Protein AF-A0AAN8MD39-F1 (afdb_monomer)

Mean predicted aligned error: 7.42 Å

Secondary structure (DSSP, 8-state):
-TTGGG-BTTB-S--HHHHHHHHHHHTS-HHHHHHHTS-HHHHHHHHHHHHHHHHTTT--B-HHHHHHHHHHHHHTSTT-TT---HHHHHHHHHHHHHTTSEEES-S-GGGS-GGG--EEE---HHHHHHHHHHSTT--HHHHHHHHHH--

InterPro domains:
  IPR016527 Origin recognition complex subunit 4 [PTHR12087] (2-148)
  IPR032705 Origin recognition complex subunit 4, C-terminal [PF14629] (2-132)

Sequence (151 aa):
MLSLSRVSASKPAIKPTDLLEASRVCMVDSKANILHGLSILELCLIIAMKHLNDIYDGEPFNFQMVHNEFKKFLQRKSHSIHNFDKPVVIKAFEHLQQLELIKSMDGSTAKIQKEYQLMKLMLDHSQIMEVLHKYPQCPTDVKQWALSAFG

Radius of gyration: 19.47 Å; Cα contacts (8 Å, |Δi|>4): 123; chains: 1; bounding box: 52×35×56 Å

Solvent-accessible surface area (backbone atoms only — not comparable to full-atom values): 8931 Å² total; per-residue (Å²): 110,70,45,61,75,65,50,39,96,94,36,79,67,86,48,74,65,42,50,53,52,35,48,51,62,73,66,52,59,69,62,59,61,54,59,63,70,52,52,72,69,41,51,48,50,51,47,27,46,52,33,47,26,64,78,50,75,65,51,68,45,26,50,57,59,35,52,54,50,42,47,57,59,43,68,78,40,100,77,45,93,78,76,66,58,68,71,58,54,50,50,42,52,53,48,38,40,75,70,56,46,31,43,68,77,65,94,72,66,88,84,57,60,74,55,69,43,45,28,40,76,66,68,57,71,66,59,54,52,52,38,70,74,67,37,82,86,62,55,67,66,60,54,52,46,45,57,65,55,74,103

Structure (mmCIF, N/CA/C/O backbone):
data_AF-A0AAN8MD39-F1
#
_entry.id   AF-A0AAN8MD39-F1
#
loop_
_atom_site.group_PDB
_atom_site.id
_atom_site.type_symbol
_atom_site.label_atom_id
_atom_site.label_alt_id
_atom_site.label_comp_id
_atom_site.label_asym_id
_atom_site.label_entity_id
_atom_site.label_seq_id
_atom_site.pdbx_PDB_ins_code
_atom_site.Cartn_x
_atom_site.Cartn_y
_atom_site.Cartn_z
_atom_site.occupancy
_atom_site.B_iso_or_equiv
_atom_site.auth_seq_id
_atom_site.auth_comp_id
_atom_site.auth_asym_id
_atom_site.auth_atom_id
_atom_site.pdbx_PDB_model_num
ATOM 1 N N . MET A 1 1 ? 26.270 -11.687 -15.605 1.00 64.44 1 MET A N 1
ATOM 2 C CA . MET A 1 1 ? 25.587 -12.737 -16.399 1.00 64.44 1 MET A CA 1
ATOM 3 C C . MET A 1 1 ? 24.528 -12.188 -17.363 1.00 64.44 1 MET A C 1
ATOM 5 O O . MET A 1 1 ? 24.429 -12.724 -18.455 1.00 64.44 1 MET A O 1
ATOM 9 N N . LEU A 1 2 ? 23.792 -11.112 -17.040 1.00 78.50 2 LEU A N 1
ATOM 10 C CA . LEU A 1 2 ? 22.735 -10.552 -17.915 1.00 78.50 2 LEU A CA 1
ATOM 11 C C . LEU A 1 2 ? 23.209 -9.972 -19.263 1.00 78.50 2 LEU A C 1
ATOM 13 O O . LEU A 1 2 ? 22.467 -9.994 -20.237 1.00 78.50 2 LEU A O 1
ATOM 17 N N . SER A 1 3 ? 24.434 -9.452 -19.349 1.00 81.50 3 SER A N 1
ATOM 18 C CA . SER A 1 3 ? 25.013 -8.994 -20.622 1.00 81.50 3 SER A CA 1
ATOM 19 C C . SER A 1 3 ? 25.471 -10.158 -21.510 1.00 81.50 3 SER A C 1
ATOM 21 O O . SER A 1 3 ? 25.396 -10.065 -22.731 1.00 81.50 3 SER A O 1
ATOM 23 N N . LEU A 1 4 ? 25.896 -11.274 -20.904 1.00 83.31 4 LEU A N 1
ATOM 24 C CA . LEU A 1 4 ? 26.324 -12.487 -21.611 1.00 83.31 4 LEU A CA 1
ATOM 25 C C . LEU A 1 4 ? 25.142 -13.238 -22.233 1.00 83.31 4 LEU A C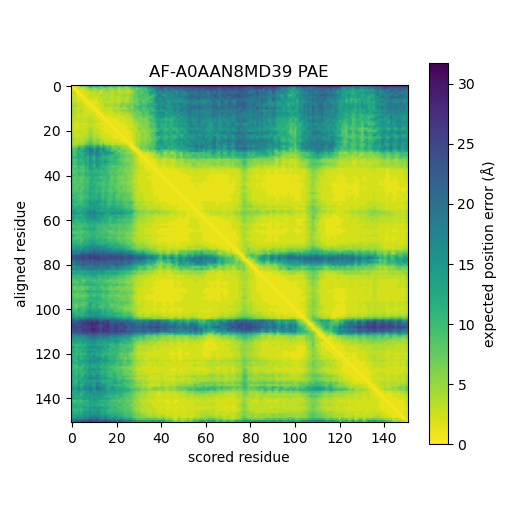 1
ATOM 27 O O . LEU A 1 4 ? 25.278 -13.765 -23.329 1.00 83.31 4 LEU A O 1
ATOM 31 N N . SER A 1 5 ? 23.969 -13.234 -21.590 1.00 84.31 5 SER A N 1
ATOM 32 C CA . SER A 1 5 ? 22.759 -13.874 -22.134 1.00 84.31 5 SER A CA 1
ATOM 33 C C . SER A 1 5 ? 22.218 -13.208 -23.404 1.00 84.31 5 SER A C 1
ATOM 35 O O . SER A 1 5 ? 21.335 -13.759 -24.055 1.00 84.31 5 SER A O 1
ATOM 37 N N . ARG A 1 6 ? 22.737 -12.030 -23.770 1.00 81.38 6 ARG A N 1
ATOM 38 C CA . ARG A 1 6 ? 22.380 -11.305 -24.998 1.00 81.38 6 ARG A CA 1
ATOM 39 C C . ARG A 1 6 ? 23.321 -11.578 -26.167 1.00 81.38 6 ARG A C 1
ATOM 41 O O . ARG A 1 6 ? 23.064 -11.092 -27.268 1.00 81.38 6 ARG A O 1
ATOM 48 N N . VAL A 1 7 ? 24.392 -12.335 -25.935 1.00 89.75 7 VAL A N 1
ATOM 49 C CA . VAL A 1 7 ? 25.290 -12.788 -26.994 1.00 89.75 7 VAL A CA 1
ATOM 50 C C . VAL A 1 7 ? 24.618 -13.939 -27.733 1.00 89.75 7 VAL A C 1
ATOM 52 O O . VAL A 1 7 ? 24.223 -14.937 -27.135 1.00 89.75 7 VAL A O 1
ATOM 55 N N . SER A 1 8 ? 24.478 -13.794 -29.044 1.00 89.50 8 SER A N 1
ATOM 56 C CA . SER A 1 8 ? 23.886 -14.803 -29.922 1.00 89.50 8 SER A CA 1
ATOM 57 C C . SER A 1 8 ? 24.623 -14.844 -31.258 1.00 89.50 8 SER A C 1
ATOM 59 O O . SER A 1 8 ? 25.446 -13.975 -31.546 1.00 89.50 8 SER A O 1
ATOM 61 N N . ALA A 1 9 ? 24.310 -15.819 -32.114 1.00 90.56 9 ALA A N 1
ATOM 62 C CA . ALA A 1 9 ? 24.909 -15.905 -33.448 1.00 90.56 9 ALA A CA 1
ATOM 63 C C . ALA A 1 9 ? 24.693 -14.623 -34.284 1.00 90.56 9 ALA A C 1
ATOM 65 O O . ALA A 1 9 ? 25.571 -14.225 -35.043 1.00 90.56 9 ALA A O 1
ATOM 66 N N . SER A 1 10 ? 23.561 -13.932 -34.098 1.00 90.00 10 SER A N 1
ATOM 67 C CA . SER A 1 10 ? 23.259 -12.650 -34.754 1.00 90.00 10 SER A CA 1
ATOM 68 C C . SER A 1 10 ? 23.861 -11.431 -34.044 1.00 90.00 10 SER A C 1
ATOM 70 O O . SER A 1 10 ? 23.877 -10.336 -34.605 1.00 90.00 10 SER A O 1
ATOM 72 N N . LYS A 1 11 ? 24.334 -11.587 -32.801 1.00 88.06 11 LYS A N 1
ATOM 73 C CA . LYS A 1 11 ? 24.956 -10.528 -31.996 1.00 88.06 11 LYS A CA 1
ATOM 74 C C . LYS A 1 11 ? 26.128 -11.104 -31.182 1.00 88.06 11 LYS A C 1
ATOM 76 O O . LYS A 1 11 ? 25.986 -11.338 -29.984 1.00 88.06 11 LYS A O 1
ATOM 81 N N . PRO A 1 12 ? 27.289 -11.342 -31.817 1.00 90.88 12 PRO A N 1
ATOM 82 C CA . PRO A 1 12 ? 28.370 -12.126 -31.215 1.00 90.88 12 PRO A CA 1
ATOM 83 C C . PRO A 1 12 ? 29.237 -11.351 -30.210 1.00 90.88 12 PRO A C 1
ATOM 85 O O . PRO A 1 12 ? 30.022 -11.959 -29.490 1.00 90.88 12 PRO A O 1
ATOM 88 N N . ALA A 1 13 ? 29.117 -10.022 -30.148 1.00 92.12 13 ALA A N 1
ATOM 89 C CA . ALA A 1 13 ? 29.917 -9.174 -29.267 1.00 92.12 13 ALA A CA 1
ATOM 90 C C . ALA A 1 13 ? 29.036 -8.328 -28.339 1.00 92.12 13 ALA A C 1
ATOM 92 O O . ALA A 1 13 ? 28.005 -7.792 -28.756 1.00 92.12 13 ALA A O 1
ATOM 93 N N . ILE A 1 14 ? 29.490 -8.170 -27.094 1.00 91.25 14 ILE A N 1
ATOM 94 C CA . ILE A 1 14 ? 28.878 -7.283 -26.100 1.00 91.25 14 ILE A CA 1
ATOM 95 C C . ILE A 1 14 ? 29.190 -5.835 -26.478 1.00 91.25 14 ILE A C 1
ATOM 97 O O . ILE A 1 14 ? 30.352 -5.472 -26.658 1.00 91.25 14 ILE A O 1
ATOM 101 N N . LYS A 1 15 ? 28.157 -4.995 -26.571 1.00 91.69 15 LYS A N 1
ATOM 102 C CA . LYS A 1 15 ? 28.304 -3.551 -26.795 1.00 91.69 15 LYS A CA 1
ATOM 103 C C . LYS A 1 15 ? 28.119 -2.783 -25.481 1.00 91.69 15 LYS A C 1
ATOM 105 O O . LYS A 1 15 ? 27.460 -3.286 -24.572 1.00 91.69 15 LYS A O 1
ATOM 110 N N . PRO A 1 16 ? 28.612 -1.534 -25.375 1.00 89.94 16 PRO A N 1
ATOM 111 C CA . PRO A 1 16 ? 28.353 -0.690 -24.204 1.00 89.94 16 PRO A CA 1
ATOM 112 C C . PRO A 1 16 ? 26.860 -0.557 -23.861 1.00 89.94 16 PRO A C 1
ATOM 114 O O . PRO A 1 16 ? 26.496 -0.525 -22.689 1.00 89.94 16 PRO A O 1
ATOM 117 N N . THR A 1 17 ? 25.976 -0.564 -24.865 1.00 89.06 17 THR A N 1
ATOM 118 C CA . THR A 1 17 ? 24.519 -0.535 -24.660 1.00 89.06 17 THR A CA 1
ATOM 119 C C . THR A 1 17 ? 23.986 -1.773 -23.935 1.00 89.06 17 THR A C 1
ATOM 121 O O . THR A 1 17 ? 23.084 -1.646 -23.116 1.00 89.06 17 THR A O 1
ATOM 124 N N . ASP A 1 18 ? 24.577 -2.953 -24.150 1.00 88.50 18 ASP A N 1
ATOM 125 C CA . ASP A 1 18 ? 24.197 -4.181 -23.438 1.00 88.50 18 ASP A CA 1
ATOM 126 C C . ASP A 1 18 ? 24.544 -4.111 -21.950 1.00 88.50 18 ASP A C 1
ATOM 128 O O . ASP A 1 18 ? 23.811 -4.636 -21.113 1.00 88.50 18 ASP A O 1
ATOM 132 N N . LEU A 1 19 ? 25.650 -3.441 -21.615 1.00 88.25 19 LEU A N 1
ATOM 133 C CA . LEU A 1 19 ? 26.037 -3.192 -20.229 1.00 88.25 19 LEU A CA 1
ATOM 134 C C . LEU A 1 19 ? 25.109 -2.172 -19.567 1.00 88.25 19 LEU A C 1
ATOM 136 O O . LEU A 1 19 ? 24.703 -2.386 -18.428 1.00 88.25 19 LEU A O 1
ATOM 140 N N . LEU A 1 20 ? 24.733 -1.104 -20.277 1.00 88.06 20 LEU A N 1
ATOM 141 C CA . LEU A 1 20 ? 23.777 -0.114 -19.773 1.00 88.06 20 LEU A CA 1
ATOM 142 C C . LEU A 1 20 ? 22.396 -0.730 -19.519 1.00 88.06 20 LEU A C 1
ATOM 144 O O . LEU A 1 20 ? 21.797 -0.483 -18.476 1.00 88.06 20 LEU A O 1
ATOM 148 N N . GLU A 1 21 ? 21.903 -1.570 -20.428 1.00 85.25 21 GLU A N 1
ATOM 149 C CA . GLU A 1 21 ? 20.629 -2.268 -20.239 1.00 85.25 21 GLU A CA 1
ATOM 150 C C . GLU A 1 21 ? 20.694 -3.297 -19.108 1.00 85.25 21 GLU A C 1
ATOM 152 O O . GLU A 1 21 ? 19.778 -3.358 -18.290 1.00 85.25 21 GLU A O 1
ATOM 157 N N . ALA A 1 22 ? 21.776 -4.076 -19.013 1.00 86.81 22 ALA A N 1
ATOM 158 C CA . ALA A 1 22 ? 21.968 -5.006 -17.903 1.00 86.81 22 ALA A CA 1
ATOM 159 C C . ALA A 1 22 ? 22.038 -4.270 -16.557 1.00 86.81 22 ALA A C 1
ATOM 161 O O . ALA A 1 22 ? 21.409 -4.702 -15.595 1.00 86.81 22 ALA A O 1
ATOM 162 N N . SER A 1 23 ? 22.749 -3.138 -16.508 1.00 85.19 23 SER A N 1
ATOM 163 C CA . SER A 1 23 ? 22.803 -2.260 -15.338 1.00 85.19 23 SER A CA 1
ATOM 164 C C . SER A 1 23 ? 21.407 -1.772 -14.958 1.00 85.19 23 SER A C 1
ATOM 166 O O . SER A 1 23 ? 20.985 -1.942 -13.817 1.00 85.19 23 SER A O 1
ATOM 168 N N . ARG A 1 24 ? 20.633 -1.280 -15.936 1.00 81.25 24 ARG A N 1
ATOM 169 C CA . ARG A 1 24 ? 19.252 -0.845 -15.713 1.00 81.25 24 ARG A CA 1
ATOM 170 C C . ARG A 1 24 ? 18.403 -1.954 -15.100 1.00 81.25 24 ARG A C 1
ATOM 172 O O . ARG A 1 24 ? 17.702 -1.674 -14.142 1.00 81.25 24 ARG A O 1
ATOM 179 N N . VAL A 1 25 ? 18.484 -3.183 -15.616 1.00 79.06 25 VAL A N 1
ATOM 180 C CA . VAL A 1 25 ? 17.734 -4.341 -15.092 1.00 79.06 25 VAL A CA 1
ATOM 181 C C . VAL A 1 25 ? 18.155 -4.690 -13.663 1.00 79.06 25 VAL A C 1
ATOM 183 O O . VAL A 1 25 ? 17.289 -4.935 -12.831 1.00 79.06 25 VAL A O 1
ATOM 186 N N . CYS A 1 26 ? 19.454 -4.671 -13.354 1.00 78.44 26 CYS A N 1
ATOM 187 C CA . CYS A 1 26 ? 19.952 -4.914 -11.995 1.00 78.44 26 CYS A CA 1
ATOM 188 C C . CYS A 1 26 ? 19.518 -3.838 -10.990 1.00 78.44 26 CYS A C 1
ATOM 190 O O . CYS A 1 26 ? 19.409 -4.128 -9.804 1.00 78.44 26 CYS A O 1
ATOM 192 N N . MET A 1 27 ? 19.320 -2.602 -11.453 1.00 73.44 27 MET A N 1
ATOM 193 C CA . MET A 1 27 ? 18.945 -1.459 -10.617 1.00 73.44 27 MET A CA 1
ATOM 194 C C . MET A 1 27 ? 17.430 -1.237 -10.536 1.00 73.44 27 MET A C 1
ATOM 196 O O . MET A 1 27 ? 17.003 -0.286 -9.884 1.00 73.44 27 MET A O 1
ATOM 200 N N . VAL A 1 28 ? 16.608 -2.066 -11.195 1.00 66.88 28 VAL A N 1
ATOM 201 C CA . VAL A 1 28 ? 15.152 -1.976 -11.042 1.00 66.88 28 VAL A CA 1
ATOM 202 C C . VAL A 1 28 ? 14.790 -2.313 -9.602 1.00 66.88 28 VAL A C 1
ATOM 204 O O . VAL A 1 28 ? 15.116 -3.391 -9.105 1.00 66.88 28 VAL A O 1
ATOM 207 N N . ASP A 1 29 ? 14.073 -1.403 -8.946 1.00 68.56 29 ASP A N 1
ATOM 208 C CA . ASP A 1 29 ? 13.481 -1.682 -7.648 1.00 68.56 29 ASP A CA 1
ATOM 209 C C . ASP A 1 29 ? 12.413 -2.774 -7.803 1.00 68.56 29 ASP A C 1
ATOM 211 O O . ASP A 1 29 ? 11.329 -2.565 -8.354 1.00 68.56 29 ASP A O 1
ATOM 215 N N . SER A 1 30 ? 12.742 -3.969 -7.317 1.00 71.88 30 SER A N 1
ATOM 216 C CA . SER A 1 30 ? 11.862 -5.139 -7.330 1.00 71.88 30 SER A CA 1
ATOM 217 C C . SER A 1 30 ? 10.488 -4.839 -6.719 1.00 71.88 30 SER A C 1
ATOM 219 O O . SER A 1 30 ? 9.485 -5.378 -7.187 1.00 71.88 30 SER A O 1
ATOM 221 N N . LYS A 1 31 ? 10.422 -3.960 -5.705 1.00 75.12 31 LYS A N 1
ATOM 222 C CA . LYS A 1 31 ? 9.162 -3.586 -5.051 1.00 75.12 31 LYS A CA 1
ATOM 223 C C . LYS A 1 31 ? 8.304 -2.694 -5.938 1.00 75.12 31 LYS A C 1
ATOM 225 O O . LYS A 1 31 ? 7.096 -2.899 -5.975 1.00 75.12 31 LYS A O 1
ATOM 230 N N . ALA A 1 32 ? 8.897 -1.786 -6.714 1.00 75.19 32 ALA A N 1
ATOM 231 C CA . ALA A 1 32 ? 8.154 -0.927 -7.638 1.00 75.19 32 ALA A CA 1
ATOM 232 C C . ALA A 1 32 ? 7.330 -1.745 -8.651 1.00 75.19 32 ALA A C 1
ATOM 234 O O . ALA A 1 32 ? 6.157 -1.454 -8.883 1.00 75.19 32 ALA A O 1
ATOM 235 N N . ASN A 1 33 ? 7.896 -2.835 -9.183 1.00 78.75 33 ASN A N 1
ATOM 236 C CA . ASN A 1 33 ? 7.176 -3.730 -10.098 1.00 78.75 33 ASN A CA 1
ATOM 237 C C . ASN A 1 33 ? 5.992 -4.440 -9.428 1.00 78.75 33 ASN A C 1
ATOM 239 O O . ASN A 1 33 ? 4.926 -4.544 -10.030 1.00 78.75 33 ASN A O 1
ATOM 243 N N . ILE A 1 34 ? 6.169 -4.913 -8.189 1.00 85.31 34 ILE A N 1
ATOM 244 C CA . ILE A 1 34 ? 5.094 -5.557 -7.420 1.00 85.31 34 ILE A CA 1
ATOM 245 C C . ILE A 1 34 ? 3.968 -4.552 -7.164 1.00 85.31 34 ILE A C 1
ATOM 247 O O . ILE A 1 34 ? 2.797 -4.865 -7.367 1.00 85.31 34 ILE A O 1
ATOM 251 N N . LEU A 1 35 ? 4.319 -3.323 -6.783 1.00 86.81 35 LEU A N 1
ATOM 252 C CA . LEU A 1 35 ? 3.354 -2.273 -6.472 1.00 86.81 35 LEU A CA 1
ATOM 253 C C . LEU A 1 35 ? 2.493 -1.869 -7.680 1.00 86.81 35 LEU A C 1
ATOM 255 O O . LEU A 1 35 ? 1.319 -1.545 -7.508 1.00 86.81 35 LEU A O 1
ATOM 259 N N . HIS A 1 36 ? 3.033 -1.933 -8.902 1.00 85.62 36 HIS A N 1
ATOM 260 C CA . HIS A 1 36 ? 2.248 -1.727 -10.125 1.00 85.62 36 HIS A CA 1
ATOM 261 C C . HIS A 1 36 ? 1.208 -2.824 -10.387 1.00 85.62 36 HIS A C 1
ATOM 263 O O . HIS A 1 36 ? 0.247 -2.573 -11.111 1.00 85.62 36 HIS A O 1
ATOM 269 N N . GLY A 1 37 ? 1.389 -4.020 -9.823 1.00 89.50 37 GLY A N 1
ATOM 270 C CA . GLY A 1 37 ? 0.476 -5.155 -9.977 1.00 89.50 37 GLY A CA 1
ATOM 271 C C . GLY A 1 37 ? -0.611 -5.257 -8.904 1.00 89.50 37 GLY A C 1
ATOM 272 O O . GLY A 1 37 ? -1.468 -6.133 -9.005 1.00 89.50 37 GLY A O 1
ATOM 273 N N . LEU A 1 38 ? -0.587 -4.397 -7.882 1.00 93.38 38 LEU A N 1
ATOM 274 C CA . LEU A 1 38 ? -1.589 -4.408 -6.815 1.00 93.38 38 LEU A CA 1
ATOM 275 C C . LEU A 1 38 ? -2.956 -3.978 -7.329 1.00 93.38 38 LEU A C 1
ATOM 277 O O . LEU A 1 38 ? -3.046 -3.148 -8.225 1.00 93.38 38 LEU A O 1
ATOM 281 N N . SER A 1 39 ? -4.031 -4.472 -6.725 1.00 94.19 39 SER A N 1
ATOM 282 C CA . SER A 1 39 ? -5.383 -3.960 -6.961 1.00 94.19 39 SER A CA 1
ATOM 283 C C . SER A 1 39 ? -5.584 -2.558 -6.366 1.00 94.19 39 SER A C 1
ATOM 285 O O . SER A 1 39 ? -4.845 -2.113 -5.485 1.00 94.19 39 SER A O 1
ATOM 287 N N . ILE A 1 40 ? -6.648 -1.866 -6.787 1.00 93.38 40 ILE A N 1
ATOM 288 C CA . ILE A 1 40 ? -7.024 -0.564 -6.209 1.00 93.38 40 ILE A CA 1
ATOM 289 C C . ILE A 1 40 ? -7.319 -0.660 -4.707 1.00 93.38 40 ILE A C 1
ATOM 291 O O . ILE A 1 40 ? -6.973 0.255 -3.962 1.00 93.38 40 ILE A O 1
ATOM 295 N N . LEU A 1 41 ? -7.929 -1.757 -4.246 1.00 95.62 41 LEU A N 1
ATOM 296 C CA . LEU A 1 41 ? -8.189 -1.972 -2.821 1.00 95.62 41 LEU A CA 1
ATOM 297 C C . LEU A 1 41 ? -6.879 -2.040 -2.028 1.00 95.62 41 LEU A C 1
ATOM 299 O O . LEU A 1 41 ? -6.734 -1.364 -1.016 1.00 95.62 41 LEU A O 1
ATOM 303 N N . GLU A 1 42 ? -5.906 -2.806 -2.507 1.00 96.69 42 GLU A N 1
ATOM 304 C CA . GLU A 1 42 ? -4.595 -2.924 -1.863 1.00 96.69 42 GLU A CA 1
ATOM 305 C C . GLU A 1 42 ? -3.833 -1.602 -1.863 1.00 96.69 42 GLU A C 1
ATOM 307 O O . GLU A 1 42 ? -3.265 -1.221 -0.841 1.00 96.69 42 GLU A O 1
ATOM 312 N N . LEU A 1 43 ? -3.893 -0.859 -2.971 1.00 95.12 43 LEU A N 1
ATOM 313 C CA . LEU A 1 43 ? -3.337 0.488 -3.043 1.00 95.12 43 LEU A CA 1
ATOM 314 C C . LEU A 1 43 ? -3.990 1.419 -2.008 1.00 95.12 43 LEU A C 1
ATOM 316 O O . LEU A 1 43 ? -3.287 2.166 -1.329 1.00 95.12 43 LEU A O 1
ATOM 320 N N . CYS A 1 44 ? -5.312 1.341 -1.823 1.00 95.56 44 CYS A N 1
ATOM 321 C CA . CYS A 1 44 ? -6.013 2.110 -0.791 1.00 95.56 44 CYS A CA 1
ATOM 322 C C . CYS A 1 44 ? -5.559 1.734 0.623 1.00 95.56 44 CYS A C 1
ATOM 324 O O . CYS A 1 44 ? -5.397 2.610 1.471 1.00 95.56 44 CYS A O 1
ATOM 326 N N . LEU A 1 45 ? -5.323 0.447 0.883 1.00 97.56 45 LEU A N 1
ATOM 327 C CA . LEU A 1 45 ? -4.797 -0.005 2.168 1.00 97.56 45 LEU A CA 1
ATOM 328 C C . LEU A 1 45 ? -3.365 0.496 2.402 1.00 97.56 45 LEU A C 1
ATOM 330 O O . LEU A 1 45 ? -3.073 0.940 3.509 1.00 97.56 45 LEU A O 1
ATOM 334 N N . ILE A 1 46 ? -2.503 0.521 1.380 1.00 97.06 46 ILE A N 1
ATOM 335 C CA . ILE A 1 46 ? -1.156 1.112 1.480 1.00 97.06 46 ILE A CA 1
ATOM 336 C C . ILE A 1 46 ? -1.230 2.608 1.802 1.00 97.06 46 ILE A C 1
ATOM 338 O O . ILE A 1 46 ? -0.495 3.075 2.671 1.00 97.06 46 ILE A O 1
ATOM 342 N N . ILE A 1 47 ? -2.130 3.359 1.156 1.00 96.38 47 ILE A N 1
ATOM 343 C CA . ILE A 1 47 ? -2.342 4.785 1.457 1.00 96.38 47 ILE A CA 1
ATOM 344 C C . ILE A 1 47 ? -2.769 4.964 2.921 1.00 96.38 47 ILE A C 1
ATOM 346 O O . ILE A 1 47 ? -2.189 5.793 3.621 1.00 96.38 47 ILE A O 1
ATOM 350 N N . ALA A 1 48 ? -3.726 4.163 3.407 1.00 97.50 48 ALA A N 1
ATOM 351 C CA . ALA A 1 48 ? -4.157 4.194 4.807 1.00 97.50 48 ALA A CA 1
ATOM 352 C C . ALA A 1 48 ? -3.004 3.887 5.777 1.00 97.50 48 ALA A C 1
ATOM 354 O O . ALA A 1 48 ? -2.816 4.606 6.752 1.00 97.50 48 ALA A O 1
ATOM 355 N N . MET A 1 49 ? -2.210 2.848 5.506 1.00 97.81 49 MET A N 1
ATOM 356 C CA . MET A 1 49 ? -1.048 2.487 6.326 1.00 97.81 49 MET A CA 1
ATOM 357 C C . MET A 1 49 ? 0.008 3.588 6.348 1.00 97.81 49 MET A C 1
ATOM 359 O O . MET A 1 49 ? 0.554 3.894 7.402 1.00 97.81 49 MET A O 1
ATOM 363 N N . LYS A 1 50 ? 0.292 4.198 5.195 1.00 96.81 50 LYS A N 1
ATOM 364 C CA . LYS A 1 50 ? 1.267 5.283 5.109 1.00 96.81 50 LYS A CA 1
ATOM 365 C C . LYS A 1 50 ? 0.785 6.534 5.843 1.00 96.81 50 LYS A C 1
ATOM 367 O O . LYS A 1 50 ? 1.578 7.143 6.545 1.00 96.81 50 LYS A O 1
ATOM 372 N N . HIS A 1 51 ? -0.504 6.856 5.759 1.00 97.06 51 HIS A N 1
ATOM 373 C CA . HIS A 1 51 ? -1.103 7.935 6.547 1.00 97.06 51 HIS A CA 1
ATOM 374 C C . HIS A 1 51 ? -1.008 7.667 8.057 1.00 97.06 51 HIS A C 1
ATOM 376 O O . HIS A 1 51 ? -0.648 8.559 8.818 1.00 97.06 51 HIS A O 1
ATOM 382 N N . LEU A 1 52 ? -1.266 6.430 8.500 1.00 97.19 52 LEU A N 1
ATOM 383 C CA . LEU A 1 52 ? -1.075 6.043 9.902 1.00 97.19 52 LEU A CA 1
ATOM 384 C C . LEU A 1 52 ? 0.390 6.173 10.333 1.00 97.19 52 LEU A C 1
ATOM 386 O O . LEU A 1 52 ? 0.647 6.714 11.403 1.00 97.19 52 LEU A O 1
ATOM 390 N N . ASN A 1 53 ? 1.340 5.737 9.501 1.00 95.81 53 ASN A N 1
ATOM 391 C CA . ASN A 1 53 ? 2.764 5.934 9.775 1.00 95.81 53 ASN A CA 1
ATOM 392 C C . ASN A 1 53 ? 3.114 7.418 9.956 1.00 95.81 53 ASN A C 1
ATOM 394 O O . ASN A 1 53 ? 3.911 7.727 10.829 1.00 95.81 53 ASN A O 1
ATOM 398 N N . ASP A 1 54 ? 2.536 8.323 9.164 1.00 95.12 54 ASP A N 1
ATOM 399 C CA . ASP A 1 54 ? 2.817 9.759 9.283 1.00 95.12 54 ASP A CA 1
ATOM 400 C C . ASP A 1 54 ? 2.204 10.358 10.563 1.00 95.12 54 ASP A C 1
ATOM 402 O O . ASP A 1 54 ? 2.873 11.093 11.283 1.00 95.12 54 ASP A O 1
ATOM 406 N N . ILE A 1 55 ? 0.945 10.019 10.882 1.00 96.06 55 ILE A N 1
ATOM 407 C CA . ILE A 1 55 ? 0.244 10.536 12.075 1.00 96.06 55 ILE A CA 1
ATOM 408 C C . ILE A 1 55 ? 0.879 10.032 13.376 1.00 96.06 55 ILE A C 1
ATOM 410 O O . ILE A 1 55 ? 0.881 10.744 14.381 1.00 96.06 55 ILE A O 1
ATOM 414 N N . TYR A 1 56 ? 1.371 8.795 13.371 1.00 95.62 56 TYR A N 1
ATOM 415 C CA . TYR A 1 56 ? 1.897 8.117 14.553 1.00 95.62 56 TYR A CA 1
ATOM 416 C C . TYR A 1 56 ? 3.423 7.939 14.512 1.00 95.62 56 TYR A C 1
ATOM 418 O O . TYR A 1 56 ? 3.938 7.049 15.174 1.00 95.62 56 TYR A O 1
ATOM 426 N N . ASP A 1 57 ? 4.143 8.759 13.741 1.00 93.69 57 ASP A N 1
ATOM 427 C CA . ASP A 1 57 ? 5.617 8.817 13.699 1.00 93.69 57 ASP A CA 1
ATOM 428 C C . ASP A 1 57 ? 6.310 7.443 13.534 1.00 93.69 57 ASP A C 1
ATOM 430 O O . ASP A 1 57 ? 7.278 7.087 14.205 1.00 93.69 57 ASP A O 1
ATOM 434 N N . GLY A 1 58 ? 5.775 6.624 12.626 1.00 92.06 58 GLY A N 1
ATOM 435 C CA . GLY A 1 58 ? 6.316 5.310 12.273 1.00 92.06 58 GLY A CA 1
ATOM 436 C C . GLY A 1 58 ? 5.993 4.172 13.248 1.00 92.06 58 GLY A C 1
ATOM 437 O O . GLY A 1 58 ? 6.516 3.064 13.061 1.00 92.06 58 GLY A O 1
ATOM 438 N N . GLU A 1 59 ? 5.139 4.410 14.248 1.00 96.12 59 GLU A N 1
ATOM 439 C CA . GLU A 1 59 ? 4.632 3.369 15.143 1.00 96.12 59 GLU A CA 1
ATOM 440 C C . GLU A 1 59 ? 3.850 2.282 14.376 1.00 96.12 59 GLU A C 1
ATOM 442 O O . GLU A 1 59 ? 3.182 2.559 13.373 1.00 96.12 59 GLU A O 1
ATOM 447 N N . PRO A 1 60 ? 3.914 1.015 14.825 1.00 95.94 60 PRO A N 1
ATOM 448 C CA . PRO A 1 60 ? 3.232 -0.082 14.156 1.00 95.94 60 PRO A CA 1
ATOM 449 C C . PRO A 1 60 ? 1.707 0.034 14.268 1.00 95.94 60 PRO A C 1
ATOM 451 O O . PRO A 1 60 ? 1.153 0.538 15.243 1.00 95.94 60 PRO A O 1
ATOM 454 N N . PHE A 1 61 ? 1.009 -0.528 13.285 1.00 97.38 61 PHE A N 1
ATOM 455 C CA . PHE A 1 61 ? -0.451 -0.518 13.196 1.00 97.38 61 PHE A CA 1
ATOM 456 C C . PHE A 1 61 ? -1.001 -1.942 13.091 1.00 97.38 61 PHE A C 1
ATOM 458 O O . PHE A 1 61 ? -0.305 -2.868 12.685 1.00 97.38 61 PHE A O 1
ATOM 465 N N . ASN A 1 62 ? -2.278 -2.135 13.414 1.00 96.56 62 ASN A N 1
ATOM 466 C CA . ASN A 1 62 ? -2.985 -3.393 13.156 1.00 96.56 62 ASN A CA 1
ATOM 467 C C . ASN A 1 62 ? -4.061 -3.221 12.071 1.00 96.56 62 ASN A C 1
ATOM 469 O O . ASN A 1 62 ? -4.344 -2.107 11.621 1.00 96.56 62 ASN A O 1
ATOM 473 N N . PHE A 1 63 ? -4.681 -4.327 11.648 1.00 97.44 63 PHE A N 1
ATOM 474 C CA . PHE A 1 63 ? -5.711 -4.306 10.605 1.00 97.44 63 PHE A CA 1
ATOM 475 C C . PHE A 1 63 ? -6.886 -3.393 10.970 1.00 97.44 63 PHE A C 1
ATOM 477 O O . PHE A 1 63 ? -7.395 -2.675 1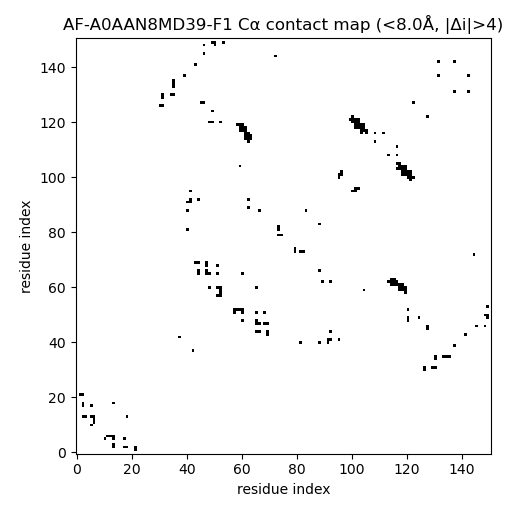0.111 1.00 97.44 63 PHE A O 1
ATOM 484 N N . GLN A 1 64 ? -7.312 -3.382 12.236 1.00 97.38 64 GLN A N 1
ATOM 485 C CA . GLN A 1 64 ? -8.460 -2.582 12.654 1.00 97.38 64 GLN A CA 1
ATOM 486 C C . GLN A 1 64 ? -8.203 -1.075 12.499 1.00 97.38 64 GLN A C 1
ATOM 488 O O . GLN A 1 64 ? -9.092 -0.349 12.052 1.00 97.38 64 GLN A O 1
ATOM 493 N N . MET A 1 65 ? -6.989 -0.607 12.809 1.00 97.88 65 MET A N 1
ATOM 494 C CA . MET A 1 65 ? -6.581 0.785 12.581 1.00 97.88 65 MET A CA 1
ATOM 495 C C . MET A 1 65 ? -6.607 1.132 11.090 1.00 97.88 65 MET A C 1
ATOM 497 O O . MET A 1 65 ? -7.229 2.121 10.701 1.00 97.88 65 MET A O 1
ATOM 501 N N . VAL A 1 66 ? -6.005 0.283 10.250 1.00 97.94 66 VAL A N 1
ATOM 502 C CA . VAL A 1 66 ? -5.956 0.479 8.790 1.00 97.94 66 VAL A CA 1
ATOM 503 C C . VAL A 1 66 ? -7.359 0.489 8.186 1.00 97.94 66 VAL A C 1
ATOM 505 O O . VAL A 1 66 ? -7.690 1.359 7.386 1.00 97.94 66 VAL A O 1
ATOM 508 N N . HIS A 1 67 ? -8.215 -0.446 8.593 1.00 97.00 67 HIS A N 1
ATOM 509 C CA . HIS A 1 67 ? -9.589 -0.538 8.114 1.00 97.00 67 HIS A CA 1
ATOM 510 C C . HIS A 1 67 ? -10.426 0.672 8.543 1.00 97.00 67 HIS A C 1
ATOM 512 O O . HIS A 1 67 ? -11.222 1.176 7.751 1.00 97.00 67 HIS A O 1
ATOM 518 N N . ASN A 1 68 ? -10.237 1.174 9.766 1.00 96.25 68 ASN A N 1
ATOM 519 C CA . ASN A 1 68 ? -10.894 2.398 10.216 1.00 96.25 68 ASN A CA 1
ATOM 520 C C . ASN A 1 68 ? -10.445 3.610 9.389 1.00 96.25 68 ASN A C 1
ATOM 522 O O . ASN A 1 68 ? -11.285 4.413 8.985 1.00 96.25 68 ASN A O 1
ATOM 526 N N . GLU A 1 69 ? -9.149 3.725 9.098 1.00 96.00 69 GLU A N 1
ATOM 527 C CA . GLU A 1 69 ? -8.614 4.805 8.266 1.00 96.00 69 GLU A CA 1
ATOM 528 C C . GLU A 1 69 ? -9.135 4.723 6.821 1.00 96.00 69 GLU A C 1
ATOM 530 O O . GLU A 1 69 ? -9.603 5.714 6.261 1.00 96.00 69 GLU A O 1
ATOM 535 N N . PHE A 1 70 ? -9.190 3.517 6.252 1.00 95.25 70 PHE A N 1
ATOM 536 C CA . PHE A 1 70 ? -9.817 3.268 4.956 1.00 95.25 70 PHE A CA 1
ATOM 537 C C . PHE A 1 70 ? -11.312 3.638 4.944 1.00 95.25 70 PHE A C 1
ATOM 539 O O . PHE A 1 70 ? -11.795 4.259 3.997 1.00 95.25 70 PHE A O 1
ATOM 546 N N . LYS A 1 71 ? -12.063 3.346 6.013 1.00 93.25 71 LYS A N 1
ATOM 547 C CA . LYS A 1 71 ? -13.476 3.750 6.116 1.00 93.25 71 LYS A CA 1
ATOM 548 C C . LYS A 1 71 ? -13.671 5.263 6.122 1.00 93.25 71 LYS A C 1
ATOM 550 O O . LYS A 1 71 ? -14.646 5.726 5.532 1.00 93.25 71 LYS A O 1
ATOM 555 N N . LYS A 1 72 ? -12.763 6.040 6.727 1.00 91.50 72 LYS A N 1
ATOM 556 C CA . LYS A 1 72 ? -12.825 7.512 6.658 1.00 91.50 72 LYS A CA 1
ATOM 557 C C . LYS A 1 72 ? -12.755 8.000 5.212 1.00 91.50 72 LYS A C 1
ATOM 559 O O . LYS A 1 72 ? -13.461 8.939 4.858 1.00 91.50 72 LYS A O 1
ATOM 564 N N . PHE A 1 73 ? -11.960 7.345 4.361 1.00 88.81 73 PHE A N 1
ATOM 565 C CA . PHE A 1 73 ? -11.945 7.628 2.924 1.00 88.81 73 PHE A CA 1
ATOM 566 C C . PHE A 1 73 ? -13.297 7.344 2.264 1.00 88.81 73 PHE A C 1
ATOM 568 O O . PHE A 1 73 ? -13.821 8.219 1.574 1.00 88.81 73 PHE A O 1
ATOM 575 N N . LEU A 1 74 ? -13.895 6.179 2.530 1.00 87.44 74 LEU A N 1
ATOM 576 C CA . LEU A 1 74 ? -15.202 5.813 1.974 1.00 87.44 74 LEU A CA 1
ATOM 577 C C . LEU A 1 74 ? -16.303 6.803 2.374 1.00 87.44 74 LEU A C 1
ATOM 579 O O . LEU A 1 74 ? -17.134 7.164 1.549 1.00 87.44 74 LEU A O 1
ATOM 583 N N . GLN A 1 75 ? -16.280 7.289 3.615 1.00 82.88 75 GLN A N 1
ATOM 584 C CA . GLN A 1 75 ? -17.287 8.213 4.146 1.00 82.88 75 GLN A CA 1
ATOM 585 C C . GLN A 1 75 ? -17.260 9.605 3.500 1.00 82.88 75 GLN A C 1
ATOM 587 O O . GLN A 1 75 ? -18.257 10.320 3.579 1.00 82.88 75 GLN A O 1
ATOM 592 N N . ARG A 1 76 ? -16.173 9.996 2.815 1.00 78.00 76 ARG A N 1
ATOM 593 C CA . ARG A 1 76 ? -16.119 11.288 2.102 1.00 78.00 76 ARG A CA 1
ATOM 594 C C . ARG A 1 76 ? -17.080 11.353 0.911 1.00 78.00 76 ARG A C 1
ATOM 596 O O . ARG A 1 76 ? -17.380 12.449 0.445 1.00 78.00 76 ARG A O 1
ATOM 603 N N . LYS A 1 77 ? -17.566 10.210 0.407 1.00 68.06 77 LYS A N 1
ATOM 604 C CA . LYS A 1 77 ? -18.547 10.138 -0.685 1.00 68.06 77 LYS A CA 1
ATOM 605 C C . LYS A 1 77 ? -19.621 9.095 -0.376 1.00 68.06 77 LYS A C 1
ATOM 607 O O . LYS A 1 77 ? -19.317 7.918 -0.243 1.00 68.06 77 LYS A O 1
ATOM 612 N N . SER A 1 78 ? -20.891 9.512 -0.359 1.00 57.28 78 SER A N 1
ATOM 613 C CA . SER A 1 78 ? -22.055 8.656 -0.035 1.00 57.28 78 SER A CA 1
ATOM 614 C C . SER A 1 78 ? -22.193 7.376 -0.886 1.00 57.28 78 SER A C 1
ATOM 616 O O . SER A 1 78 ? -22.872 6.445 -0.467 1.00 57.28 78 SER A O 1
ATOM 618 N N . HIS A 1 79 ? -21.525 7.290 -2.045 1.00 62.06 79 HIS A N 1
ATOM 619 C CA . HIS A 1 79 ? -21.554 6.130 -2.946 1.00 62.06 79 HIS A CA 1
ATOM 620 C C . HIS A 1 79 ? -20.156 5.761 -3.456 1.00 62.06 79 HIS A C 1
ATOM 622 O O . HIS A 1 79 ? -19.903 5.739 -4.660 1.00 62.06 79 HIS A O 1
ATOM 628 N N . SER A 1 80 ? -19.215 5.511 -2.543 1.00 72.88 80 SER A N 1
ATOM 629 C CA . SER A 1 80 ? -17.897 5.018 -2.946 1.00 72.88 80 SER A CA 1
ATOM 630 C C . SER A 1 80 ? -18.006 3.613 -3.546 1.00 72.88 80 SER A C 1
ATOM 632 O O . SER A 1 80 ? -18.412 2.667 -2.870 1.00 72.88 80 SER A O 1
ATOM 634 N N . ILE A 1 81 ? -17.574 3.460 -4.801 1.00 79.69 81 ILE A N 1
ATOM 635 C CA . ILE A 1 81 ? -17.441 2.158 -5.481 1.00 79.69 81 ILE A CA 1
ATOM 636 C C . ILE A 1 81 ? -16.416 1.235 -4.798 1.00 79.69 81 ILE A C 1
ATOM 638 O O . ILE A 1 81 ? -16.312 0.061 -5.135 1.00 79.69 81 ILE A O 1
ATOM 642 N N . HIS A 1 82 ? -15.659 1.768 -3.836 1.00 82.62 82 HIS A N 1
ATOM 643 C CA . HIS A 1 82 ? -14.649 1.054 -3.063 1.00 82.62 82 HIS A CA 1
ATOM 644 C C . HIS A 1 82 ? -15.194 0.483 -1.742 1.00 82.62 82 HIS A C 1
ATOM 646 O O . HIS A 1 82 ? -14.414 0.044 -0.899 1.00 82.62 82 HIS A O 1
ATOM 652 N N . ASN A 1 83 ? -16.512 0.507 -1.516 1.00 86.31 83 ASN A N 1
ATOM 653 C CA . ASN A 1 83 ? -17.124 -0.045 -0.308 1.00 86.31 83 ASN A CA 1
ATOM 654 C C . ASN A 1 83 ? -17.195 -1.583 -0.358 1.00 86.31 83 ASN A C 1
ATOM 656 O O . ASN A 1 83 ? -18.232 -2.157 -0.681 1.00 86.31 83 ASN A O 1
ATOM 660 N N . PHE A 1 84 ? -16.072 -2.237 -0.060 1.00 90.12 84 PHE A N 1
ATOM 661 C CA . PHE A 1 84 ? -15.955 -3.696 0.001 1.00 90.12 84 PHE A CA 1
ATOM 662 C C . PHE A 1 84 ? -16.318 -4.252 1.384 1.00 90.12 84 PHE A C 1
ATOM 664 O O . PHE A 1 84 ? -16.051 -3.623 2.411 1.00 90.12 84 PHE A O 1
ATOM 671 N N . ASP A 1 85 ? -16.847 -5.477 1.421 1.00 93.12 85 ASP A N 1
ATOM 672 C CA . ASP A 1 85 ? -17.101 -6.185 2.677 1.00 93.12 85 ASP A CA 1
ATOM 673 C C . ASP A 1 85 ? -15.801 -6.462 3.445 1.00 93.12 85 ASP A C 1
ATOM 675 O O . ASP A 1 85 ? -14.761 -6.782 2.860 1.00 93.12 85 ASP A O 1
ATOM 679 N N . LYS A 1 86 ? -15.867 -6.421 4.784 1.00 93.44 86 LYS A N 1
ATOM 680 C CA . LYS A 1 86 ? -14.705 -6.631 5.672 1.00 93.44 86 LYS A CA 1
ATOM 681 C C . L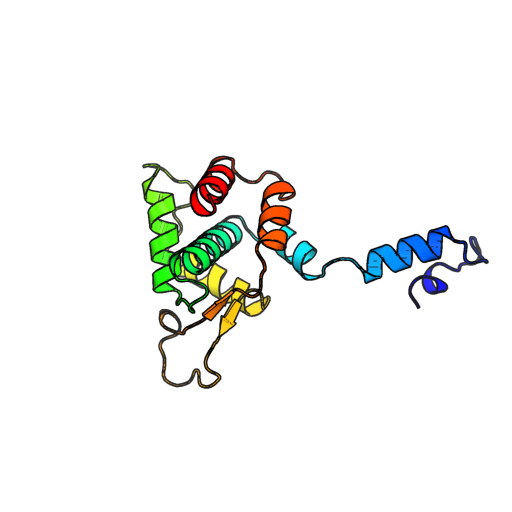YS A 1 86 ? -13.866 -7.875 5.307 1.00 93.44 86 LYS A C 1
ATOM 683 O O . LYS A 1 86 ? -12.644 -7.739 5.281 1.00 93.44 86 LYS A O 1
ATOM 688 N N . PRO A 1 87 ? -14.440 -9.055 4.981 1.00 95.69 87 PRO A N 1
ATOM 689 C CA . PRO A 1 87 ? -13.650 -10.227 4.592 1.00 95.69 87 PRO A CA 1
ATOM 690 C C . PRO A 1 87 ? -12.802 -10.016 3.329 1.00 95.69 87 PRO A C 1
ATOM 692 O O . PRO A 1 87 ? -11.694 -10.540 3.247 1.00 95.69 87 PRO A O 1
ATOM 695 N N . VAL A 1 88 ? -13.283 -9.222 2.367 1.00 96.69 88 VAL A N 1
ATOM 696 C CA . VAL A 1 88 ? -12.536 -8.875 1.145 1.00 96.69 88 VAL A CA 1
ATOM 697 C C . VAL A 1 88 ? -11.359 -7.963 1.489 1.00 96.69 88 VAL A C 1
ATOM 699 O O . VAL A 1 88 ? -10.246 -8.173 1.011 1.00 96.69 88 VAL A O 1
ATOM 702 N N . VAL A 1 89 ? -11.577 -6.999 2.387 1.00 97.19 89 VAL A N 1
ATOM 703 C CA . VAL A 1 89 ? -10.519 -6.107 2.885 1.00 97.19 89 VAL A CA 1
ATOM 704 C C . VAL A 1 89 ? -9.451 -6.889 3.659 1.00 97.19 89 VAL A C 1
ATOM 706 O O . VAL A 1 89 ? -8.261 -6.655 3.461 1.00 97.19 89 VAL A O 1
ATOM 709 N N . ILE A 1 90 ? -9.854 -7.865 4.483 1.00 96.38 90 ILE A N 1
ATOM 710 C CA . ILE A 1 90 ? -8.922 -8.783 5.162 1.00 96.38 90 ILE A CA 1
ATOM 711 C C . ILE A 1 90 ? -8.100 -9.562 4.133 1.00 96.38 90 ILE A C 1
ATOM 713 O O . ILE A 1 90 ? -6.888 -9.668 4.288 1.00 96.38 90 ILE A O 1
ATOM 717 N N . LYS A 1 91 ? -8.722 -10.071 3.062 1.00 97.31 91 LYS A N 1
ATOM 718 C CA . LYS A 1 91 ? -8.001 -10.814 2.019 1.00 97.31 91 LYS A CA 1
ATOM 719 C C . LYS A 1 91 ? -6.958 -9.965 1.297 1.00 97.31 91 LYS A C 1
ATOM 721 O O . LYS A 1 91 ? -5.848 -10.442 1.088 1.00 97.31 91 LYS A O 1
ATOM 726 N N . ALA A 1 92 ? -7.280 -8.713 0.981 1.00 98.00 92 ALA A N 1
ATOM 727 C CA . ALA A 1 92 ? -6.311 -7.772 0.422 1.00 98.00 92 ALA A CA 1
ATOM 728 C C . ALA A 1 92 ? -5.148 -7.500 1.396 1.00 98.00 92 ALA A C 1
ATOM 730 O O . ALA A 1 92 ? -3.989 -7.487 0.995 1.00 98.00 92 ALA A O 1
ATOM 731 N N . PHE A 1 93 ? -5.435 -7.352 2.691 1.00 97.56 93 PHE A N 1
ATOM 732 C CA . PHE A 1 93 ? -4.406 -7.168 3.716 1.00 97.56 93 PHE A CA 1
ATOM 733 C C . PHE A 1 93 ? -3.496 -8.401 3.874 1.00 97.56 93 PHE A C 1
ATOM 735 O O . PHE A 1 93 ? -2.276 -8.262 3.937 1.00 97.56 93 PHE A O 1
ATOM 742 N N . GLU A 1 94 ? -4.066 -9.611 3.893 1.00 96.00 94 GLU A N 1
ATOM 743 C CA . GLU A 1 94 ? -3.303 -10.869 3.917 1.00 96.00 94 GLU A CA 1
ATOM 744 C C . GLU A 1 94 ? -2.419 -11.012 2.668 1.00 96.00 94 GLU A C 1
ATOM 746 O O . GLU A 1 94 ? -1.280 -11.469 2.767 1.00 96.00 94 GLU A O 1
ATOM 751 N N . HIS A 1 95 ? -2.906 -10.581 1.501 1.00 97.44 95 HIS A N 1
ATOM 752 C CA . HIS A 1 95 ? -2.124 -10.604 0.267 1.00 97.44 95 HIS A CA 1
ATOM 753 C C . HIS A 1 95 ? -0.935 -9.629 0.320 1.00 97.44 95 HIS A C 1
ATOM 755 O O . HIS A 1 95 ? 0.185 -10.022 -0.002 1.00 97.44 95 HIS A O 1
ATOM 761 N N . LEU A 1 96 ? -1.121 -8.408 0.838 1.00 97.31 96 LEU A N 1
ATOM 762 C CA . LEU A 1 96 ? -0.016 -7.465 1.075 1.00 97.31 96 LEU A CA 1
ATOM 763 C C . LEU A 1 96 ? 1.060 -8.039 2.011 1.00 97.31 96 LEU A C 1
ATOM 765 O O . LEU A 1 96 ? 2.252 -7.796 1.806 1.00 97.31 96 LEU A O 1
ATOM 769 N N . GLN A 1 97 ? 0.655 -8.812 3.024 1.00 94.75 97 GLN A N 1
ATOM 770 C CA . GLN A 1 97 ? 1.584 -9.518 3.908 1.00 94.75 97 GLN A CA 1
ATOM 771 C C . GLN A 1 97 ? 2.336 -10.631 3.168 1.00 94.75 97 GLN A C 1
ATOM 773 O O . GLN A 1 97 ? 3.544 -10.767 3.343 1.00 94.75 97 GLN A O 1
ATOM 778 N N . GLN A 1 98 ? 1.646 -11.410 2.331 1.00 94.38 98 GLN A N 1
ATOM 779 C CA . GLN A 1 98 ? 2.258 -12.465 1.518 1.00 94.38 98 GLN A CA 1
ATOM 780 C C . GLN A 1 98 ? 3.298 -11.911 0.530 1.00 94.38 98 GLN A C 1
ATOM 782 O O . GLN A 1 98 ? 4.289 -12.580 0.250 1.00 94.38 98 GLN A O 1
ATOM 787 N N . LEU A 1 99 ? 3.089 -10.689 0.034 1.00 94.62 99 LEU A N 1
ATOM 788 C CA . LEU A 1 99 ? 4.031 -9.964 -0.824 1.00 94.62 99 LEU A CA 1
ATOM 789 C C . LEU A 1 99 ? 5.174 -9.278 -0.049 1.00 94.62 99 LEU A C 1
ATOM 791 O O . LEU A 1 99 ? 5.972 -8.564 -0.651 1.00 94.62 99 LEU A O 1
ATOM 795 N N . GLU A 1 100 ? 5.237 -9.447 1.277 1.00 93.31 100 GLU A N 1
ATOM 796 C CA . GLU A 1 100 ? 6.213 -8.813 2.178 1.00 93.31 100 GLU A CA 1
ATOM 797 C C . GLU A 1 100 ? 6.232 -7.271 2.113 1.00 93.31 100 GLU A C 1
ATOM 799 O O . GLU A 1 100 ? 7.204 -6.617 2.505 1.00 93.31 100 GLU A O 1
ATOM 804 N N . LEU A 1 101 ? 5.132 -6.664 1.651 1.00 95.19 101 LEU A N 1
ATOM 805 C CA . LEU A 1 101 ? 4.940 -5.211 1.662 1.00 95.19 101 LEU A CA 1
ATOM 806 C C . LEU A 1 101 ? 4.575 -4.706 3.061 1.00 95.19 101 LEU A C 1
ATOM 808 O O . LEU A 1 101 ? 4.802 -3.539 3.382 1.00 95.19 101 LEU A O 1
ATOM 812 N N . ILE A 1 102 ? 4.065 -5.600 3.909 1.00 95.69 102 ILE A N 1
ATOM 813 C CA . ILE A 1 102 ? 3.906 -5.401 5.347 1.00 95.69 102 ILE A CA 1
ATOM 814 C C . ILE A 1 102 ? 4.488 -6.586 6.110 1.00 95.69 102 ILE A C 1
ATOM 816 O O . ILE A 1 102 ? 4.457 -7.721 5.634 1.00 95.69 102 ILE A O 1
ATOM 820 N N . LYS A 1 103 ? 5.001 -6.331 7.315 1.00 94.31 103 LYS A N 1
ATOM 821 C CA . LYS A 1 103 ? 5.631 -7.354 8.155 1.00 94.31 103 LYS A CA 1
ATOM 822 C C . LYS A 1 103 ? 5.142 -7.287 9.594 1.00 94.31 103 LYS A C 1
ATOM 824 O O . LYS A 1 103 ? 4.993 -6.206 10.150 1.00 94.31 103 LYS A O 1
ATOM 829 N N . SER A 1 104 ? 4.939 -8.448 10.202 1.00 92.31 104 SER A N 1
ATOM 830 C CA . SER A 1 104 ? 4.593 -8.575 11.617 1.00 92.31 104 SER A CA 1
ATOM 831 C C . SER A 1 104 ? 5.744 -8.179 12.538 1.00 92.31 104 SER A C 1
ATOM 833 O O . SER A 1 104 ? 6.891 -8.545 12.280 1.00 92.31 104 SER A O 1
ATOM 835 N N . MET A 1 105 ? 5.424 -7.475 13.626 1.00 87.75 105 MET A N 1
ATOM 836 C CA . MET A 1 105 ? 6.405 -7.083 14.646 1.00 87.75 105 MET A CA 1
ATOM 837 C C . MET A 1 105 ? 6.766 -8.239 15.593 1.00 87.75 105 MET A C 1
ATOM 839 O O . MET A 1 105 ? 7.909 -8.327 16.035 1.00 87.75 105 MET A O 1
ATOM 843 N N . ASP A 1 106 ? 5.834 -9.170 15.828 1.00 72.44 106 ASP A N 1
ATOM 844 C CA . ASP A 1 106 ? 6.040 -10.333 16.697 1.00 72.44 106 ASP A CA 1
ATOM 845 C C . ASP A 1 106 ? 6.187 -11.635 15.898 1.00 72.44 106 ASP A C 1
ATOM 847 O O . ASP A 1 106 ? 5.384 -11.938 15.012 1.00 72.44 106 ASP A O 1
ATOM 851 N N . GLY A 1 107 ? 7.183 -12.451 16.259 1.00 62.69 107 GLY A N 1
ATOM 852 C CA . GLY A 1 107 ? 7.397 -13.791 15.691 1.00 62.69 107 GLY A CA 1
ATOM 853 C C . GLY A 1 107 ? 6.489 -14.885 16.273 1.00 62.69 107 GLY A C 1
ATOM 854 O O . GLY A 1 107 ? 6.487 -16.006 15.771 1.00 62.69 107 GLY A O 1
ATOM 855 N N . SER A 1 108 ? 5.713 -14.584 17.323 1.00 60.31 108 SER A N 1
ATOM 856 C CA . SER A 1 108 ? 4.821 -15.539 17.995 1.00 60.31 108 SER A CA 1
ATOM 857 C C . SER A 1 108 ? 3.358 -15.224 17.682 1.00 60.31 108 SER A C 1
ATOM 859 O O . SER A 1 108 ? 2.671 -14.510 18.406 1.00 60.31 108 SER A O 1
ATOM 861 N N . THR A 1 109 ? 2.868 -15.773 16.575 1.00 61.44 109 THR A N 1
ATOM 862 C CA . THR A 1 109 ? 1.491 -15.584 16.085 1.00 61.44 109 THR A CA 1
ATOM 863 C C . THR A 1 109 ? 0.448 -16.419 16.837 1.00 61.44 109 THR A C 1
ATOM 865 O O . THR A 1 109 ? -0.749 -16.261 16.617 1.00 61.44 109 THR A O 1
ATOM 868 N N . ALA A 1 110 ? 0.867 -17.307 17.745 1.00 61.72 110 ALA A N 1
ATOM 869 C CA . ALA A 1 110 ? 0.016 -18.376 18.270 1.00 61.72 110 ALA A CA 1
ATOM 870 C C . ALA A 1 110 ? -1.068 -17.930 19.274 1.00 61.72 110 ALA A C 1
ATOM 872 O O . ALA A 1 110 ? -1.923 -18.740 19.625 1.00 61.72 110 ALA A O 1
ATOM 873 N N . LYS A 1 111 ? -1.049 -16.681 19.765 1.00 70.19 111 LYS A N 1
ATOM 874 C CA . LYS A 1 111 ? -1.990 -16.213 20.809 1.00 70.19 111 LYS A CA 1
ATOM 875 C C . LYS A 1 111 ? -2.755 -14.928 20.484 1.00 70.19 111 LYS A C 1
ATOM 877 O O . LYS A 1 111 ? -3.614 -14.540 21.269 1.00 70.19 111 LYS A O 1
ATOM 882 N N . ILE A 1 112 ? -2.469 -14.269 19.362 1.00 78.00 112 ILE A N 1
ATOM 883 C CA . ILE A 1 112 ? -3.076 -12.977 19.012 1.00 78.00 112 ILE A CA 1
ATOM 884 C C . ILE A 1 112 ? -4.049 -13.185 17.852 1.00 78.00 112 ILE A C 1
ATOM 886 O O . ILE A 1 112 ? -3.734 -13.852 16.869 1.00 78.00 112 ILE A O 1
ATOM 890 N N . GLN A 1 113 ? -5.248 -12.611 17.957 1.00 85.00 113 GLN A N 1
ATOM 891 C CA . GLN A 1 113 ? -6.181 -12.570 16.832 1.00 85.00 113 GLN A CA 1
ATOM 892 C C . GLN A 1 113 ? -5.554 -11.774 15.681 1.00 85.00 113 GLN A C 1
ATOM 894 O O . GLN A 1 113 ? -5.120 -10.642 15.887 1.00 85.00 113 GLN A O 1
ATOM 899 N N . LYS A 1 114 ? -5.550 -12.337 14.466 1.00 84.25 114 LYS A N 1
ATOM 900 C CA . LYS A 1 114 ? -4.871 -11.758 13.290 1.00 84.25 114 LYS A CA 1
ATOM 901 C C . LYS A 1 114 ? -5.175 -10.272 13.053 1.00 84.25 114 LYS A C 1
ATOM 903 O O . LYS A 1 114 ? -4.287 -9.524 12.668 1.00 84.25 114 LY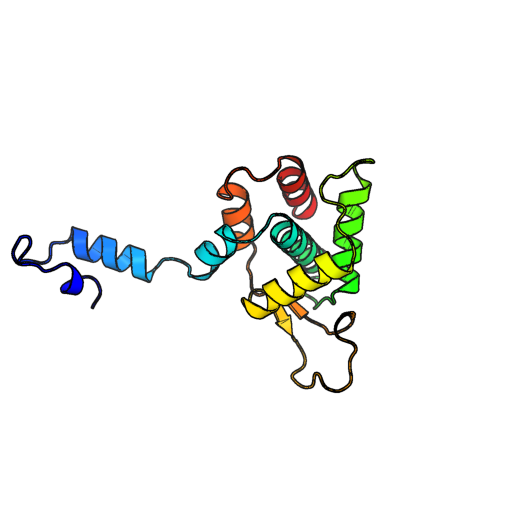S A O 1
ATOM 908 N N . GLU A 1 115 ? -6.407 -9.832 13.310 1.00 90.44 115 GLU A N 1
ATOM 909 C CA . GLU A 1 115 ? -6.829 -8.440 13.091 1.00 90.44 115 GLU A CA 1
ATOM 910 C C . GLU A 1 115 ? -6.161 -7.422 14.037 1.00 90.44 115 GLU A C 1
ATOM 912 O O . GLU A 1 115 ? -6.093 -6.232 13.726 1.00 90.44 115 GLU A O 1
ATOM 917 N N . TYR A 1 116 ? -5.659 -7.883 15.184 1.00 92.56 116 TYR A N 1
ATOM 918 C CA . TYR A 1 116 ? -5.019 -7.058 16.212 1.00 92.56 116 TYR A CA 1
ATOM 919 C C . TYR A 1 116 ? -3.498 -7.211 16.236 1.00 92.56 116 TYR A C 1
ATOM 921 O O . TYR A 1 116 ? -2.829 -6.554 17.031 1.00 92.56 116 TYR A O 1
ATOM 929 N N . GLN A 1 117 ? -2.946 -8.058 15.368 1.00 92.62 117 GLN A N 1
ATOM 930 C CA . GLN A 1 117 ? -1.509 -8.230 15.247 1.00 92.62 117 GLN A CA 1
ATOM 931 C C . GLN A 1 117 ? -0.863 -6.940 14.727 1.00 92.62 117 GLN A C 1
ATOM 933 O O . GLN A 1 117 ? -1.323 -6.359 13.742 1.00 92.62 117 GLN A O 1
ATOM 938 N N . LEU A 1 118 ? 0.207 -6.506 15.395 1.00 94.62 118 LEU A N 1
ATOM 939 C CA . LEU A 1 118 ? 0.961 -5.319 15.009 1.00 94.62 118 LEU A CA 1
ATOM 940 C C . LEU A 1 118 ? 1.842 -5.601 13.791 1.00 94.62 118 LEU A C 1
ATOM 942 O O . LEU A 1 118 ? 2.582 -6.590 13.739 1.00 94.62 118 LEU A O 1
ATOM 946 N N . MET A 1 119 ? 1.765 -4.694 12.825 1.00 95.50 119 MET A N 1
ATOM 947 C CA . MET A 1 119 ? 2.414 -4.757 11.527 1.00 95.50 119 MET A CA 1
ATOM 948 C C . MET A 1 119 ? 3.161 -3.455 11.245 1.00 95.50 119 MET A C 1
ATOM 950 O O . MET A 1 119 ? 2.794 -2.388 11.737 1.00 95.50 119 MET A O 1
ATOM 954 N N . LYS A 1 120 ? 4.187 -3.545 10.401 1.00 96.38 120 LYS A N 1
ATOM 955 C CA . LYS A 1 120 ? 4.950 -2.412 9.883 1.00 96.38 120 LYS A CA 1
ATOM 956 C C . LYS A 1 120 ? 4.908 -2.397 8.361 1.00 96.38 120 LYS A C 1
ATOM 958 O O . LYS A 1 120 ? 5.043 -3.444 7.725 1.00 96.38 120 LYS A O 1
ATOM 963 N N . LEU A 1 121 ? 4.741 -1.207 7.786 1.00 96.44 121 LEU A N 1
ATOM 964 C CA . LEU A 1 121 ? 4.845 -0.983 6.347 1.00 96.44 121 LEU A CA 1
ATOM 965 C C . LEU A 1 121 ? 6.308 -1.088 5.905 1.00 96.44 121 LEU A C 1
ATOM 967 O O . LEU A 1 121 ? 7.179 -0.432 6.474 1.00 96.44 121 LEU A O 1
ATOM 971 N N . MET A 1 122 ? 6.573 -1.889 4.875 1.00 94.88 122 MET A N 1
ATOM 972 C CA . MET A 1 122 ? 7.917 -2.126 4.340 1.00 94.88 122 MET A CA 1
ATOM 973 C C . MET A 1 122 ? 8.197 -1.327 3.064 1.00 94.88 122 MET A C 1
ATOM 975 O O . MET A 1 122 ? 8.972 -1.767 2.210 1.00 94.88 122 MET A O 1
ATOM 979 N N . LEU A 1 123 ? 7.552 -0.171 2.937 1.00 92.81 123 LEU A N 1
ATOM 980 C CA . LEU A 1 123 ? 7.656 0.747 1.811 1.00 92.81 123 LEU A CA 1
ATOM 981 C C . LEU A 1 123 ? 8.053 2.126 2.314 1.00 92.81 123 LEU A C 1
ATOM 983 O O . LEU A 1 123 ? 7.531 2.588 3.331 1.00 92.81 123 LEU A O 1
ATOM 987 N N . ASP A 1 124 ? 8.944 2.782 1.582 1.00 90.06 124 ASP A N 1
ATOM 988 C CA . ASP A 1 124 ? 9.250 4.185 1.818 1.00 90.06 124 ASP A CA 1
ATOM 989 C C . ASP A 1 124 ? 8.272 5.113 1.076 1.00 90.06 124 ASP A C 1
ATOM 991 O O . ASP A 1 124 ? 7.488 4.707 0.210 1.00 90.06 124 ASP A O 1
ATOM 995 N N . HIS A 1 125 ? 8.304 6.395 1.441 1.00 90.31 125 HIS A N 1
ATOM 996 C CA . HIS A 1 125 ? 7.450 7.411 0.832 1.00 90.31 125 HIS A CA 1
ATOM 997 C C . HIS A 1 125 ? 7.667 7.521 -0.684 1.00 90.31 125 HIS A C 1
ATOM 999 O O . HIS A 1 125 ? 6.700 7.662 -1.432 1.00 90.31 125 HIS A O 1
ATOM 1005 N N . SER A 1 126 ? 8.916 7.439 -1.147 1.00 89.44 126 SER A N 1
ATOM 1006 C CA . SER A 1 126 ? 9.249 7.615 -2.561 1.00 89.44 126 SER A CA 1
ATOM 1007 C C . SER A 1 126 ? 8.663 6.500 -3.429 1.00 89.44 126 SER A C 1
ATOM 1009 O O . SER A 1 126 ? 8.066 6.795 -4.463 1.00 89.44 126 SER A O 1
ATOM 1011 N N . GLN A 1 127 ? 8.706 5.252 -2.953 1.00 90.38 127 GLN A N 1
ATOM 1012 C CA . GLN A 1 127 ? 8.115 4.085 -3.610 1.00 90.38 127 GLN A CA 1
ATOM 1013 C C . GLN A 1 127 ? 6.594 4.222 -3.744 1.00 90.38 127 GLN A C 1
ATOM 1015 O O . GLN A 1 127 ? 6.020 3.943 -4.797 1.00 90.38 127 GLN A O 1
ATOM 1020 N N . ILE A 1 128 ? 5.924 4.696 -2.690 1.00 92.06 128 ILE A N 1
ATOM 1021 C CA . ILE A 1 128 ? 4.466 4.885 -2.689 1.00 92.06 128 ILE A CA 1
ATOM 1022 C C . ILE A 1 128 ? 4.073 6.008 -3.650 1.00 92.06 128 ILE A C 1
ATOM 1024 O O . ILE A 1 128 ? 3.141 5.847 -4.443 1.00 92.06 128 ILE A O 1
ATOM 1028 N N . MET A 1 129 ? 4.804 7.125 -3.629 1.00 90.88 129 MET A N 1
ATOM 1029 C CA . MET A 1 129 ? 4.560 8.226 -4.555 1.00 90.88 129 MET A CA 1
ATOM 1030 C C . MET A 1 129 ? 4.803 7.801 -6.000 1.00 90.88 129 MET A C 1
ATOM 1032 O O . MET A 1 129 ? 3.974 8.090 -6.860 1.00 90.88 129 MET A O 1
ATOM 1036 N N . GLU A 1 130 ? 5.892 7.094 -6.291 1.00 88.12 130 GLU A N 1
ATOM 1037 C CA . GLU A 1 130 ? 6.191 6.611 -7.640 1.00 88.12 130 GLU A CA 1
ATOM 1038 C C . GLU A 1 130 ? 5.044 5.764 -8.206 1.00 88.12 130 GLU A C 1
ATOM 1040 O O . GLU A 1 130 ? 4.615 5.965 -9.348 1.00 88.12 130 GLU A O 1
ATOM 1045 N N . VAL A 1 131 ? 4.492 4.871 -7.387 1.00 88.31 131 VAL A N 1
ATOM 1046 C CA . VAL A 1 131 ? 3.382 4.004 -7.783 1.00 88.31 131 VAL A CA 1
ATOM 1047 C C . VAL A 1 131 ? 2.130 4.814 -8.047 1.00 88.31 131 VAL A C 1
ATOM 1049 O O . VAL A 1 131 ? 1.544 4.653 -9.109 1.00 88.31 131 VAL A O 1
ATOM 1052 N N . LEU A 1 132 ? 1.751 5.742 -7.169 1.00 88.62 132 LEU A N 1
ATOM 1053 C CA . LEU A 1 132 ? 0.569 6.587 -7.379 1.00 88.62 132 LEU A CA 1
ATOM 1054 C C . LEU A 1 132 ? 0.625 7.388 -8.689 1.00 88.62 132 LEU A C 1
ATOM 1056 O O . LEU A 1 132 ? -0.407 7.580 -9.343 1.00 88.62 132 LEU A O 1
ATOM 1060 N N . HIS A 1 133 ? 1.820 7.824 -9.096 1.00 85.88 133 HIS A N 1
ATOM 1061 C CA . HIS A 1 133 ? 2.019 8.537 -10.358 1.00 85.88 133 HIS A CA 1
ATOM 1062 C C . HIS A 1 133 ? 1.927 7.617 -11.580 1.00 85.88 133 HIS A C 1
ATOM 1064 O O . HIS A 1 133 ? 1.326 7.997 -12.585 1.00 85.88 133 HIS A O 1
ATOM 1070 N N . LYS A 1 134 ? 2.513 6.419 -11.504 1.00 85.81 134 LYS A N 1
ATOM 1071 C CA . LYS A 1 134 ? 2.650 5.491 -12.638 1.00 85.81 134 LYS A CA 1
ATOM 1072 C C . LYS A 1 134 ? 1.540 4.437 -12.732 1.00 85.81 134 LYS A C 1
ATOM 1074 O O . LYS A 1 134 ? 1.482 3.720 -13.727 1.00 85.81 134 LYS A O 1
ATOM 1079 N N . TYR A 1 135 ? 0.670 4.325 -11.728 1.00 86.44 135 TYR A N 1
ATOM 1080 C CA . TYR A 1 135 ? -0.370 3.301 -11.679 1.00 86.44 135 TYR A CA 1
ATOM 1081 C C . TYR A 1 135 ? -1.364 3.462 -12.852 1.00 86.44 135 TYR A C 1
ATOM 1083 O O . TYR A 1 135 ? -1.997 4.524 -12.973 1.00 86.44 135 TYR A O 1
ATOM 1091 N N . PRO A 1 136 ? -1.539 2.433 -13.708 1.00 79.81 136 PRO A N 1
ATOM 1092 C CA . PRO A 1 136 ? -2.426 2.503 -14.867 1.00 79.81 136 PRO A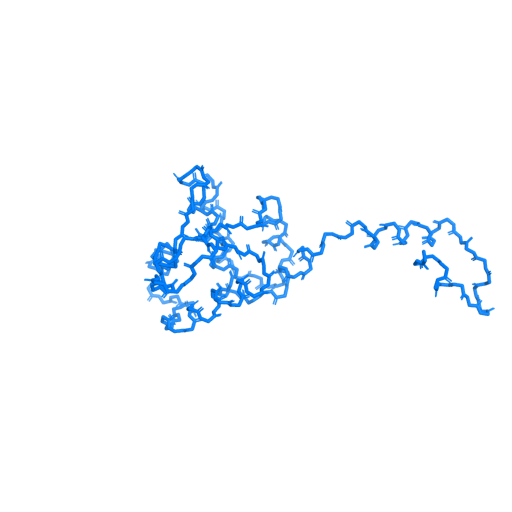 CA 1
ATOM 1093 C C . PRO A 1 136 ? -3.872 2.806 -14.460 1.00 79.81 136 PRO A C 1
ATOM 1095 O O . PRO A 1 136 ? -4.450 2.095 -13.648 1.00 79.81 136 PRO A O 1
ATOM 1098 N N . GLN A 1 137 ? -4.466 3.864 -15.022 1.00 84.12 137 GLN A N 1
ATOM 1099 C CA . GLN A 1 137 ? -5.869 4.247 -14.780 1.00 84.12 137 GLN A CA 1
ATOM 1100 C C . GLN A 1 137 ? -6.267 4.359 -13.291 1.00 84.12 137 GLN A C 1
ATOM 1102 O O . GLN A 1 137 ? -7.414 4.096 -12.933 1.00 84.12 137 GLN A O 1
ATOM 1107 N N . CYS A 1 138 ? -5.343 4.766 -12.410 1.00 85.62 138 CYS A N 1
ATOM 1108 C CA . CYS A 1 138 ? -5.672 4.938 -10.993 1.00 85.62 138 CYS A CA 1
ATOM 1109 C C . CYS A 1 138 ? -6.813 5.966 -10.809 1.00 85.62 138 CYS A C 1
ATOM 1111 O O . CYS A 1 138 ? -6.683 7.089 -11.320 1.00 85.62 138 CYS A O 1
ATOM 1113 N N . PRO A 1 139 ? -7.905 5.607 -10.096 1.00 90.56 139 PRO A N 1
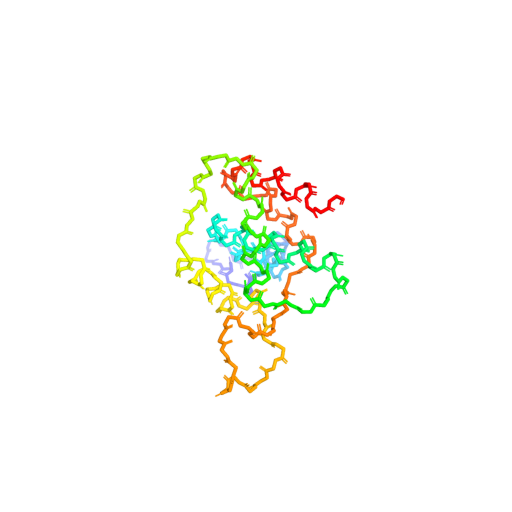ATOM 1114 C CA . PRO A 1 139 ? -9.049 6.480 -9.873 1.00 90.56 139 PRO A CA 1
ATOM 1115 C C . PRO A 1 139 ? -8.651 7.826 -9.266 1.00 90.56 139 PRO A C 1
ATOM 1117 O O . PRO A 1 139 ? -7.828 7.912 -8.350 1.00 90.56 139 PRO A O 1
ATOM 1120 N N . THR A 1 140 ? -9.245 8.900 -9.782 1.00 89.56 140 THR A N 1
ATOM 1121 C CA . THR A 1 140 ? -8.884 10.271 -9.400 1.00 89.56 140 THR A CA 1
ATOM 1122 C C . THR A 1 140 ? -9.103 10.539 -7.915 1.00 89.56 140 THR A C 1
ATOM 1124 O O . THR A 1 140 ? -8.315 11.244 -7.295 1.00 89.56 140 THR A O 1
ATOM 1127 N N . ASP A 1 141 ? -10.147 9.966 -7.326 1.00 90.12 141 ASP A N 1
ATOM 1128 C CA . ASP A 1 141 ? -10.462 10.113 -5.908 1.00 90.12 141 ASP A CA 1
ATOM 1129 C C . ASP A 1 141 ? -9.463 9.403 -4.991 1.00 90.12 141 ASP A C 1
ATOM 1131 O O .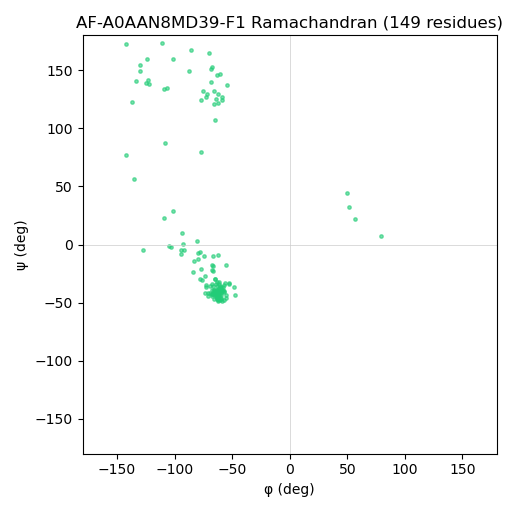 ASP A 1 141 ? -9.117 9.952 -3.947 1.00 90.12 141 ASP A O 1
ATOM 1135 N N . VAL A 1 142 ? -8.935 8.248 -5.402 1.00 91.62 142 VAL A N 1
ATOM 1136 C CA . VAL A 1 142 ? -7.829 7.575 -4.706 1.00 91.62 142 VAL A CA 1
ATOM 1137 C C . VAL A 1 142 ? -6.565 8.440 -4.749 1.00 91.62 1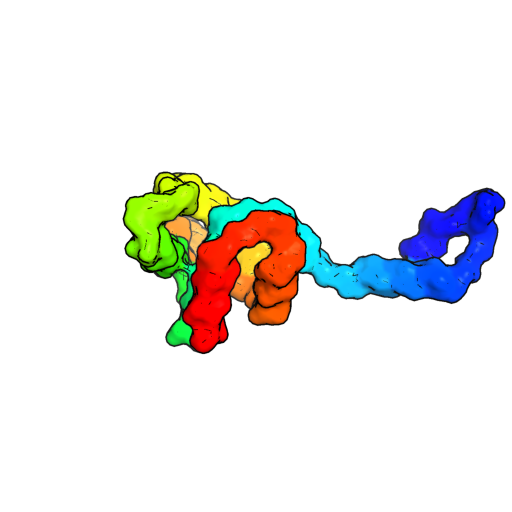42 VAL A C 1
ATOM 1139 O O . VAL A 1 142 ? -5.941 8.656 -3.710 1.00 91.62 142 VAL A O 1
ATOM 1142 N N . LYS A 1 143 ? -6.218 9.015 -5.913 1.00 91.19 143 LYS A N 1
ATOM 1143 C CA . LYS A 1 143 ? -5.075 9.945 -6.026 1.00 91.19 143 LYS A CA 1
ATOM 1144 C C . LYS A 1 143 ? -5.251 11.183 -5.153 1.00 91.19 143 LYS A C 1
ATOM 1146 O O . LYS A 1 143 ? -4.335 11.561 -4.430 1.00 91.19 143 LYS A O 1
ATOM 1151 N N . GLN A 1 144 ? -6.424 11.811 -5.210 1.00 90.62 144 GLN A N 1
ATOM 1152 C CA . GLN A 1 144 ? -6.738 12.995 -4.410 1.00 90.62 144 GLN A CA 1
ATOM 1153 C C . GLN A 1 144 ? -6.683 12.694 -2.915 1.00 90.62 144 GLN A C 1
ATOM 1155 O O . GLN A 1 144 ? -6.165 13.501 -2.147 1.00 90.62 144 GLN A O 1
ATOM 1160 N N . TRP A 1 145 ? -7.181 11.527 -2.500 1.00 92.62 145 TRP A N 1
ATOM 1161 C CA . TRP A 1 145 ? -7.075 11.113 -1.112 1.00 92.62 145 TRP A CA 1
ATOM 1162 C C . TRP A 1 145 ? -5.621 10.929 -0.685 1.00 92.62 145 TRP A C 1
ATOM 1164 O O . TRP A 1 145 ? -5.252 11.473 0.349 1.00 92.62 145 TRP A O 1
ATOM 1174 N N . ALA A 1 146 ? -4.795 10.239 -1.476 1.00 92.56 146 ALA A N 1
ATOM 1175 C CA . ALA A 1 146 ? -3.379 10.068 -1.162 1.00 92.56 146 ALA A CA 1
ATOM 1176 C C . ALA A 1 146 ? -2.663 11.417 -0.989 1.00 92.56 146 ALA A C 1
ATOM 1178 O O . ALA A 1 146 ? -2.002 11.637 0.019 1.00 92.56 146 ALA A O 1
ATOM 1179 N N . LEU A 1 147 ? -2.872 12.354 -1.919 1.00 90.81 147 LEU A N 1
ATOM 1180 C CA . LEU A 1 147 ? -2.295 13.700 -1.835 1.00 90.81 147 LEU A CA 1
ATOM 1181 C C . LEU A 1 147 ? -2.767 14.466 -0.592 1.00 90.81 147 LEU A C 1
ATOM 1183 O O . LEU A 1 147 ? -1.975 15.161 0.029 1.00 90.81 147 LEU A O 1
ATOM 1187 N N . SER A 1 148 ? -4.039 14.324 -0.212 1.00 90.25 148 SER A 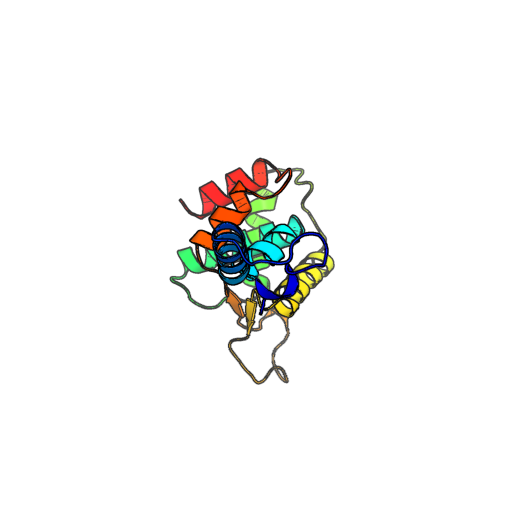N 1
ATOM 1188 C CA . SER A 1 148 ? -4.577 14.943 1.003 1.00 90.25 148 SER A CA 1
ATOM 1189 C C . SER A 1 148 ? -4.104 14.266 2.289 1.00 90.25 148 SER A C 1
ATOM 1191 O O . SER A 1 148 ? -4.126 14.909 3.330 1.00 90.25 148 SER A O 1
ATOM 1193 N N . ALA A 1 149 ? -3.776 12.975 2.245 1.00 89.12 149 ALA A N 1
ATOM 1194 C CA . ALA A 1 149 ? -3.348 12.206 3.408 1.00 89.12 149 ALA A CA 1
ATOM 1195 C C . ALA A 1 149 ? -1.852 12.370 3.699 1.00 89.12 149 ALA A C 1
ATOM 1197 O O . ALA A 1 149 ? -1.431 12.125 4.820 1.00 89.12 149 ALA A O 1
ATOM 1198 N N . PHE A 1 150 ? -1.047 12.732 2.697 1.00 88.12 150 PHE A N 1
ATOM 1199 C CA . PHE A 1 150 ? 0.407 12.887 2.840 1.00 88.12 150 PHE A CA 1
ATOM 1200 C C . PHE A 1 150 ? 0.852 14.352 2.924 1.00 88.12 150 PHE A C 1
ATOM 1202 O O . PHE A 1 150 ? 2.056 14.607 2.978 1.00 88.12 150 PHE A O 1
ATOM 1209 N N . GLY A 1 151 ? -0.099 15.283 2.809 1.00 65.81 151 GLY A N 1
ATOM 1210 C CA . GLY A 1 151 ? 0.132 16.726 2.855 1.00 65.81 151 GLY A CA 1
ATOM 1211 C C . GLY A 1 151 ? 0.271 17.273 4.265 1.00 65.81 151 GLY A C 1
ATOM 1212 O O . GLY A 1 151 ? -0.165 16.590 5.217 1.00 65.81 151 GLY A O 1
#

Foldseek 3Di:
DQQVVPDDPVRPDRDPVSVVVVVVVVPPDPVLVVLLVADLLLLLLLLLQVLVCVVVVQFWDFQVSSVVSSVVLVVVDPDDPNPDDPVVSVVSVVVCVVVVQKDFPDPDPPPDDRRGTTIGGPDDPVSSVVCLVPHPPRDPSSNVSSVVSVD

Nearest PDB structures (foldseek):
  5ujm-assembly1_D  TM=9.491E-01  e=2.745E-16  Homo sapiens
  7jps-assembly1_D  TM=9.240E-01  e=1.933E-16  Homo sapiens
  7jpr-assembly1_D  TM=9.176E-01  e=1.933E-16  Homo sapiens
  8s0f-assembly1_D  TM=9.269E-01  e=2.442E-16  Homo sapiens
  8s0d-assembly1_D  TM=9.032E-01  e=4.295E-15  Homo sapiens

Organism: NCBI:txid861788

pLDDT: mean 88.25, std 9.39, range [57.28, 98.0]